Protein AF-A0A9E6F1D5-F1 (afdb_monomer_lite)

pLDDT: mean 90.84, std 9.37, range [52.34, 98.62]

Secondary structure (DSSP, 8-state):
-HHHHHHHHH-PEEES-SS-EEE-SS-EEE--SS-EE-SSTT-EEEEEEPTT-TTGGG--TTS-HHHHHHHHS-TTSEEEEEEEGGG-EEEEEEEEEEES-TT--STTSEEEEEE-SSPPPTTPEEEEEEEEESS-EEEEEEEEES---

Sequence (149 aa):
MKALFLILFFSKVLLLTPEPVTISSEWFEINPQKTFSAITGGANIRIRIPVNDYRIKKIIKEKETFEQLENIFPKESIEAYLYGENNYIAHLSIVGFAVSDFNFKDEGSLHILLRPAFPIPTNVKFNRLKIKSNPEIENVKIYWENCSL

Radiu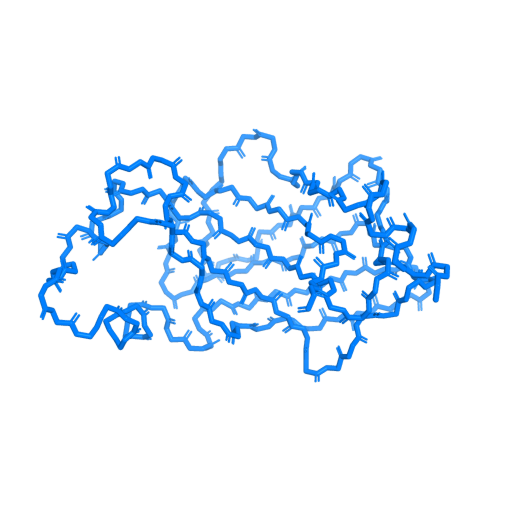s of gyration: 15.39 Å; chains: 1; bounding box: 32×39×40 Å

Foldseek 3Di:
DVLVVCCVVPQDKAWQDPFFFKFAQDKDKTFRPDWDFASWLAKWKKKFAFLPPPLNVPQDLVDDNFVSVCVVAPFPQKWKWWAWPPRDIFIWTFPGKQAPDSVSPDRRRIITIIHGPTGGDRPTITGMMIMHGVVMGGRMIMIIGRHDD

Structure (mmCIF, N/CA/C/O backbone):
data_AF-A0A9E6F1D5-F1
#
_entry.id   AF-A0A9E6F1D5-F1
#
loop_
_atom_site.group_PDB
_atom_site.id
_atom_site.type_symbol
_atom_site.label_atom_id
_atom_site.label_alt_id
_atom_site.label_comp_id
_atom_site.label_asym_id
_atom_site.label_entity_id
_atom_site.label_seq_id
_atom_site.pdbx_PDB_ins_code
_atom_site.Cartn_x
_atom_site.Cartn_y
_atom_site.Cartn_z
_atom_site.occupancy
_atom_site.B_iso_or_equiv
_atom_site.auth_seq_id
_atom_site.auth_comp_id
_atom_site.auth_asym_id
_atom_site.auth_atom_id
_atom_site.pdbx_PDB_model_num
ATOM 1 N N . MET A 1 1 ? 10.192 23.605 -13.787 1.00 61.53 1 MET A N 1
ATOM 2 C CA . MET A 1 1 ? 8.952 23.989 -14.505 1.00 61.53 1 MET A CA 1
ATOM 3 C C . MET A 1 1 ? 8.266 22.808 -15.198 1.00 61.53 1 MET A C 1
ATOM 5 O O . MET A 1 1 ? 7.122 22.549 -14.865 1.00 61.53 1 MET A O 1
ATOM 9 N N . LYS A 1 2 ? 8.935 22.033 -16.073 1.00 70.06 2 LYS A N 1
ATOM 10 C CA . LYS A 1 2 ? 8.327 20.854 -16.742 1.00 70.06 2 LYS A CA 1
ATOM 11 C C . LYS A 1 2 ? 7.698 19.833 -15.778 1.00 70.06 2 LYS A C 1
ATOM 13 O O . LYS A 1 2 ? 6.579 19.403 -16.012 1.00 70.06 2 LYS A O 1
ATOM 18 N N . ALA A 1 3 ? 8.380 19.503 -14.677 1.00 64.75 3 ALA A N 1
ATOM 19 C CA . ALA A 1 3 ? 7.851 18.588 -13.660 1.00 64.75 3 ALA A CA 1
ATOM 20 C C . ALA A 1 3 ? 6.568 19.113 -12.993 1.00 64.75 3 ALA A C 1
ATOM 22 O O . ALA A 1 3 ? 5.640 18.346 -12.793 1.00 64.75 3 ALA A O 1
ATOM 23 N N . LEU A 1 4 ? 6.479 20.420 -12.722 1.00 71.00 4 LEU A N 1
ATOM 24 C CA . LEU A 1 4 ? 5.279 21.037 -12.147 1.00 71.00 4 LEU A CA 1
ATOM 25 C C . LEU A 1 4 ? 4.083 20.927 -13.103 1.00 71.00 4 LEU A C 1
ATOM 27 O O . LEU A 1 4 ? 3.008 20.521 -12.685 1.00 71.00 4 LEU A O 1
ATOM 31 N N . PHE A 1 5 ? 4.286 21.208 -14.395 1.00 72.69 5 PHE A N 1
ATOM 32 C CA . PHE A 1 5 ? 3.253 20.991 -15.413 1.00 72.69 5 PHE A CA 1
ATOM 33 C C . PHE A 1 5 ? 2.854 19.512 -15.506 1.00 72.69 5 PHE A C 1
ATOM 35 O O . PHE A 1 5 ? 1.669 19.199 -15.537 1.00 72.69 5 PHE A O 1
ATOM 42 N N . LEU A 1 6 ? 3.818 18.586 -15.483 1.00 67.88 6 LEU A N 1
ATOM 43 C CA . LEU A 1 6 ? 3.506 17.157 -15.480 1.00 67.88 6 LEU A CA 1
ATOM 44 C C . LEU A 1 6 ? 2.704 16.741 -14.241 1.00 67.88 6 LEU A C 1
ATOM 46 O O . LEU A 1 6 ? 1.760 15.978 -14.375 1.00 67.88 6 LEU A O 1
ATOM 50 N N . ILE A 1 7 ? 3.018 17.264 -13.056 1.00 69.75 7 ILE A N 1
ATOM 51 C CA . ILE A 1 7 ? 2.254 16.980 -11.835 1.00 69.75 7 ILE A CA 1
ATOM 52 C C . ILE A 1 7 ? 0.826 17.528 -11.960 1.00 69.75 7 ILE A C 1
ATOM 54 O O . ILE A 1 7 ? -0.120 16.777 -11.763 1.00 69.75 7 ILE A O 1
ATOM 58 N N . LEU A 1 8 ? 0.650 18.789 -12.367 1.00 69.19 8 LEU A N 1
ATOM 59 C CA . LEU A 1 8 ? -0.674 19.421 -12.471 1.00 69.19 8 LEU A CA 1
ATOM 60 C C . LEU A 1 8 ? -1.621 18.702 -13.445 1.00 69.19 8 LEU A C 1
ATOM 62 O O . LEU A 1 8 ? -2.824 18.658 -13.207 1.00 69.19 8 LEU A O 1
ATOM 66 N N . PHE A 1 9 ? -1.090 18.140 -14.533 1.00 63.53 9 PHE A N 1
ATOM 67 C CA . PHE A 1 9 ? -1.898 17.486 -15.570 1.00 63.53 9 PHE A CA 1
ATOM 68 C C . PHE A 1 9 ? -1.896 15.953 -15.490 1.00 63.53 9 PHE A C 1
ATOM 70 O O . PHE A 1 9 ? -2.774 15.301 -16.058 1.00 63.53 9 PHE A O 1
ATOM 77 N N . PHE A 1 10 ? -0.919 15.359 -14.802 1.00 65.44 10 PHE A N 1
ATOM 78 C CA . PHE A 1 10 ? -0.698 13.915 -14.793 1.00 65.44 10 PHE A CA 1
ATOM 79 C C . PHE A 1 10 ? -0.438 13.335 -13.401 1.00 65.44 10 PHE A C 1
ATOM 81 O O . PHE A 1 10 ? 0.003 12.189 -13.342 1.00 65.44 10 PHE A O 1
ATOM 88 N N . SER A 1 11 ? -0.761 14.024 -12.294 1.00 67.50 11 SER A N 1
ATOM 89 C CA . SER A 1 11 ? -0.858 13.409 -10.955 1.00 67.50 11 SER A CA 1
ATOM 90 C C . SER A 1 11 ? -1.994 12.375 -10.926 1.00 67.50 11 SER A C 1
ATOM 92 O O . SER A 1 11 ? -3.065 12.566 -10.354 1.00 67.50 11 SER A O 1
ATOM 94 N N . LYS A 1 12 ? -1.799 11.278 -11.649 1.00 75.56 12 LYS A N 1
ATOM 95 C CA . LYS A 1 12 ? -2.748 10.192 -11.781 1.00 75.56 12 LYS A CA 1
ATOM 96 C C . LYS A 1 12 ? -2.528 9.261 -10.607 1.00 75.56 12 LYS A C 1
ATOM 98 O O . LYS A 1 12 ? -1.413 8.792 -10.383 1.00 75.56 12 LYS A O 1
ATOM 103 N N . VAL A 1 13 ? -3.602 8.971 -9.895 1.00 88.00 13 VAL A N 1
ATOM 104 C CA . VAL A 1 13 ? -3.667 7.813 -9.013 1.00 88.00 13 VAL A CA 1
ATOM 105 C C . VAL A 1 13 ? -4.235 6.671 -9.849 1.00 88.00 13 VAL A C 1
ATOM 107 O O . VAL A 1 13 ? -5.294 6.815 -10.460 1.00 88.00 13 VAL A O 1
ATOM 110 N N . LEU A 1 14 ? -3.510 5.561 -9.937 1.00 92.19 14 LEU A N 1
ATOM 111 C CA . LEU A 1 14 ? -3.946 4.354 -10.632 1.00 92.19 14 LEU A CA 1
ATOM 112 C C . LEU A 1 14 ? -4.402 3.329 -9.594 1.00 92.19 14 LEU A C 1
ATOM 114 O O . LEU A 1 14 ? -3.618 2.934 -8.738 1.00 92.19 14 LEU A O 1
ATOM 118 N N . LEU A 1 15 ? -5.653 2.879 -9.678 1.00 94.00 15 LEU A N 1
ATOM 119 C CA . LEU A 1 15 ? -6.129 1.746 -8.885 1.00 94.00 15 LEU A CA 1
ATOM 120 C C . LEU A 1 15 ? -5.528 0.453 -9.455 1.00 94.00 15 LEU A C 1
ATOM 122 O O . LEU A 1 15 ? -5.742 0.141 -10.625 1.00 94.00 15 LEU A O 1
ATOM 126 N N . LEU A 1 16 ? -4.770 -0.279 -8.637 1.00 96.25 16 LEU A N 1
ATOM 127 C CA . LEU A 1 16 ? -4.127 -1.537 -9.028 1.00 96.25 16 LEU A CA 1
ATOM 128 C C . LEU A 1 16 ? -5.026 -2.754 -8.770 1.00 96.25 16 LEU A C 1
ATOM 130 O O . LEU A 1 16 ? -4.905 -3.761 -9.462 1.00 96.25 16 LEU A O 1
ATOM 134 N N . THR A 1 17 ? -5.940 -2.652 -7.806 1.00 95.94 17 THR A N 1
ATOM 135 C CA . THR A 1 17 ? -6.887 -3.712 -7.429 1.00 95.94 17 THR A CA 1
ATOM 136 C C . THR A 1 17 ? -8.322 -3.242 -7.706 1.00 95.94 17 THR A C 1
ATOM 138 O O . THR A 1 17 ? -8.842 -2.439 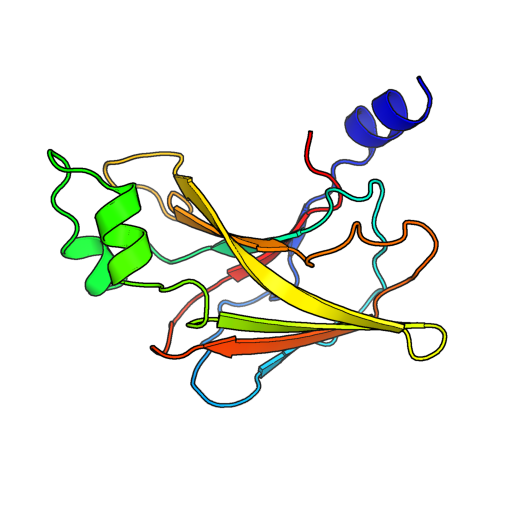-6.927 1.00 95.94 17 THR A O 1
ATOM 141 N N . PRO A 1 18 ? -8.966 -3.662 -8.814 1.00 91.62 18 PRO A N 1
ATOM 142 C CA . PRO A 1 18 ? -10.310 -3.190 -9.165 1.00 91.62 18 PRO A CA 1
ATOM 143 C C . PRO A 1 18 ? -11.341 -3.535 -8.082 1.00 91.62 18 PRO A C 1
ATOM 145 O O . PRO A 1 18 ? -12.134 -2.675 -7.698 1.00 91.62 18 PRO A O 1
ATOM 148 N N . GLU A 1 19 ? -11.238 -4.741 -7.526 1.00 95.25 19 GLU A N 1
ATOM 149 C CA . GLU A 1 19 ? -11.968 -5.179 -6.338 1.00 95.25 19 GLU A CA 1
ATOM 150 C C . GLU A 1 19 ? -11.062 -5.128 -5.097 1.00 95.25 19 GLU A C 1
ATOM 152 O O . GLU A 1 19 ? -9.840 -5.253 -5.240 1.00 95.25 19 GLU A O 1
ATOM 157 N N . PRO A 1 20 ? -11.617 -4.929 -3.885 1.00 96.19 20 PRO A N 1
ATOM 158 C CA . PRO A 1 20 ? -10.858 -5.060 -2.646 1.00 96.19 20 PRO A CA 1
ATOM 159 C C . PRO A 1 20 ? -10.226 -6.449 -2.514 1.00 96.19 20 PRO A C 1
ATOM 161 O O . PRO A 1 20 ? -10.817 -7.450 -2.918 1.00 96.19 20 PRO A O 1
ATOM 164 N N . VAL A 1 21 ? -9.034 -6.510 -1.929 1.00 97.44 21 VAL A N 1
ATOM 165 C CA . VAL A 1 21 ? -8.276 -7.757 -1.752 1.00 97.44 21 VAL A CA 1
ATOM 166 C C . VAL A 1 21 ? -7.881 -7.946 -0.294 1.00 97.44 21 VAL A C 1
ATOM 168 O O . VAL A 1 21 ? -7.842 -6.985 0.473 1.00 97.44 21 VAL A O 1
ATOM 171 N N . THR A 1 22 ? -7.557 -9.178 0.081 1.00 97.56 22 THR A N 1
ATOM 172 C CA . THR A 1 22 ? -6.905 -9.480 1.358 1.00 97.56 22 THR A CA 1
ATOM 173 C C . THR A 1 22 ? -5.409 -9.641 1.122 1.00 97.56 22 THR A C 1
ATOM 175 O O . THR A 1 22 ? -5.000 -10.355 0.206 1.00 97.56 22 THR A O 1
ATOM 178 N N . ILE A 1 23 ? -4.593 -8.976 1.939 1.00 97.62 23 ILE A N 1
ATOM 179 C CA . ILE A 1 23 ? -3.141 -9.170 1.981 1.00 97.62 23 ILE A CA 1
ATOM 180 C C . ILE A 1 23 ? -2.775 -9.839 3.303 1.00 97.62 23 ILE A C 1
ATOM 182 O O . ILE A 1 23 ? -3.107 -9.331 4.368 1.00 97.62 23 ILE A O 1
ATOM 186 N N . SER A 1 24 ? -2.109 -10.986 3.236 1.00 98.00 24 SER A N 1
ATOM 187 C CA . SER A 1 24 ? -1.759 -11.816 4.393 1.00 98.00 24 SER A CA 1
ATOM 188 C C . SER A 1 24 ? -0.262 -12.121 4.394 1.00 98.00 24 SER A C 1
ATOM 190 O O . SER A 1 24 ? 0.496 -11.481 3.662 1.00 98.00 24 SER A O 1
ATOM 192 N N . SER A 1 25 ? 0.189 -13.084 5.200 1.00 97.44 25 SER A N 1
ATOM 193 C CA . SER A 1 25 ? 1.594 -13.510 5.214 1.00 97.44 25 SER A CA 1
ATOM 194 C C . SER A 1 25 ? 2.066 -14.071 3.868 1.00 97.44 25 SER A C 1
ATOM 196 O O . SER A 1 25 ? 3.270 -14.103 3.608 1.00 97.44 25 SER A O 1
ATOM 198 N N . GLU A 1 26 ? 1.130 -14.485 3.012 1.00 98.00 26 GLU A N 1
ATOM 199 C CA . GLU A 1 26 ? 1.403 -14.995 1.675 1.00 98.00 26 GLU A CA 1
ATOM 200 C C . GLU A 1 26 ? 1.549 -13.866 0.651 1.00 98.00 26 GLU A C 1
ATOM 202 O O . GLU A 1 26 ? 0.891 -12.826 0.719 1.00 98.00 26 GLU A O 1
ATOM 207 N N . TRP A 1 27 ? 2.407 -14.086 -0.347 1.00 98.31 27 TRP A N 1
ATOM 208 C CA . TRP A 1 27 ? 2.598 -13.129 -1.433 1.00 98.31 27 TRP A CA 1
ATOM 209 C C . TRP A 1 27 ? 1.354 -13.038 -2.316 1.00 98.31 27 TRP A C 1
ATOM 211 O O . TRP A 1 27 ? 1.060 -13.946 -3.092 1.00 98.31 27 TRP A O 1
ATOM 221 N N . PHE A 1 28 ? 0.686 -11.890 -2.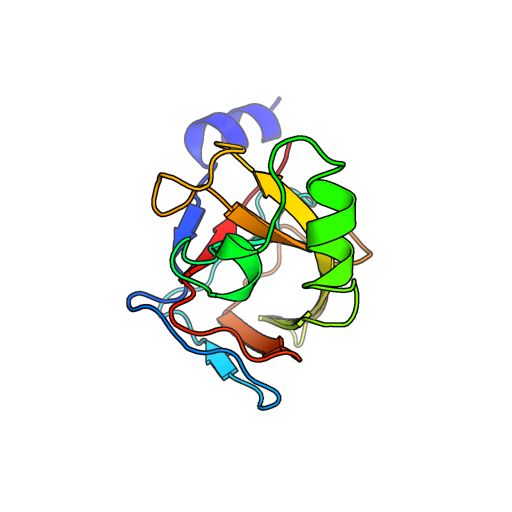270 1.00 98.25 28 PHE A N 1
ATOM 222 C CA . PHE A 1 28 ? -0.337 -11.512 -3.230 1.00 98.25 28 PHE A CA 1
ATOM 223 C C . PHE A 1 28 ? 0.310 -10.815 -4.432 1.00 98.25 28 PHE A C 1
ATOM 225 O O . PHE A 1 28 ? 1.091 -9.870 -4.280 1.00 98.25 28 PHE A O 1
ATOM 232 N N . GLU A 1 29 ? 0.006 -11.288 -5.640 1.00 98.31 29 GLU A N 1
ATOM 233 C CA . GLU A 1 29 ? 0.563 -10.756 -6.883 1.00 98.31 29 GLU A CA 1
ATOM 234 C C . GLU A 1 29 ? -0.497 -9.978 -7.666 1.00 98.31 29 GLU A C 1
ATOM 236 O O . GLU A 1 29 ? -1.573 -10.488 -7.971 1.00 98.31 29 GLU A O 1
ATOM 241 N N . ILE A 1 30 ? -0.164 -8.742 -8.029 1.00 97.88 30 ILE A N 1
ATOM 242 C CA . ILE A 1 30 ? -0.986 -7.873 -8.864 1.00 97.88 30 ILE A CA 1
ATOM 243 C C . ILE A 1 30 ? -0.270 -7.666 -10.192 1.00 97.88 30 ILE A C 1
ATOM 245 O O . ILE A 1 30 ? 0.863 -7.181 -10.228 1.00 97.88 30 ILE A O 1
ATOM 249 N N . ASN A 1 31 ? -0.974 -7.976 -11.278 1.00 96.50 31 ASN A N 1
ATOM 250 C CA . ASN A 1 31 ? -0.503 -7.840 -12.653 1.00 96.50 31 ASN A CA 1
ATOM 251 C C . ASN A 1 31 ? -1.424 -6.873 -13.418 1.00 96.50 31 ASN A C 1
ATOM 253 O O . ASN A 1 31 ? -2.413 -7.310 -14.014 1.00 96.50 31 ASN A O 1
ATOM 257 N N . PRO A 1 32 ? -1.168 -5.551 -13.372 1.00 92.44 32 PRO A N 1
ATOM 258 C CA . PRO A 1 32 ? -2.011 -4.574 -14.050 1.00 92.44 32 PRO A CA 1
ATOM 259 C C . PRO A 1 32 ? -2.045 -4.800 -15.562 1.00 92.44 32 PRO A C 1
ATOM 261 O O . PRO A 1 32 ? -1.025 -5.076 -16.186 1.00 92.44 32 PRO A O 1
ATOM 264 N N . GLN A 1 33 ? -3.214 -4.599 -16.177 1.00 90.19 33 GLN A N 1
ATOM 265 C CA . GLN A 1 33 ? -3.393 -4.776 -17.627 1.00 90.19 33 GLN A CA 1
ATOM 266 C C . GLN A 1 33 ? -2.519 -3.836 -18.469 1.00 90.19 33 GLN A C 1
ATOM 268 O O . GLN A 1 33 ? -2.223 -4.122 -19.627 1.00 90.19 33 GLN A O 1
ATOM 273 N N . LYS A 1 34 ? -2.144 -2.683 -17.907 1.00 91.25 34 LYS A N 1
ATOM 274 C CA . LYS A 1 34 ? -1.268 -1.696 -18.538 1.00 91.25 34 LYS A CA 1
ATOM 275 C C . LYS A 1 34 ? -0.118 -1.374 -17.602 1.00 91.25 34 LYS A C 1
ATOM 277 O O . LYS A 1 34 ? -0.319 -1.207 -16.401 1.00 91.25 34 LYS A O 1
ATOM 282 N N . THR A 1 35 ? 1.066 -1.221 -18.181 1.00 94.06 35 THR A N 1
ATOM 283 C CA . THR A 1 35 ? 2.238 -0.756 -17.443 1.00 94.06 35 THR A CA 1
ATOM 284 C C . THR A 1 35 ? 2.046 0.670 -16.940 1.00 94.06 35 THR A C 1
ATOM 286 O O . THR A 1 35 ? 1.375 1.477 -17.591 1.00 94.06 35 THR A O 1
ATOM 289 N N . PHE A 1 36 ? 2.713 1.011 -15.847 1.00 92.94 36 PHE A N 1
ATOM 290 C CA . PHE A 1 36 ? 2.717 2.350 -15.260 1.00 92.94 36 PHE A CA 1
ATOM 291 C C . PHE A 1 36 ? 4.149 2.787 -14.935 1.00 92.94 36 PHE A C 1
ATOM 293 O O . PHE A 1 36 ? 5.047 1.957 -14.849 1.00 92.94 36 PHE A O 1
ATOM 300 N N . SER A 1 37 ? 4.395 4.086 -14.798 1.00 93.00 37 SER A N 1
ATOM 301 C CA . SER A 1 37 ? 5.742 4.641 -14.609 1.00 93.00 37 SER A CA 1
ATOM 302 C C . SER A 1 37 ? 5.691 5.854 -13.698 1.00 93.00 37 SER A C 1
ATOM 304 O O . SER A 1 37 ? 4.738 6.625 -13.766 1.00 93.00 37 SER A O 1
ATOM 306 N N . ALA A 1 38 ? 6.726 6.065 -12.891 1.00 92.00 38 ALA A N 1
ATOM 307 C CA . ALA A 1 38 ? 6.802 7.231 -12.020 1.00 92.00 38 ALA A CA 1
ATOM 308 C C . ALA A 1 38 ? 6.955 8.533 -12.824 1.00 92.00 38 ALA A C 1
ATOM 310 O O . ALA A 1 38 ? 7.704 8.585 -13.797 1.00 92.00 38 ALA A O 1
ATOM 311 N N . ILE A 1 39 ? 6.283 9.604 -12.395 1.00 89.00 39 ILE A N 1
ATOM 312 C CA . ILE A 1 39 ? 6.502 10.954 -12.947 1.00 89.00 39 ILE A CA 1
ATOM 313 C C . ILE A 1 39 ? 7.609 11.663 -12.171 1.00 89.00 39 ILE A C 1
ATOM 315 O O . ILE A 1 39 ? 8.421 12.381 -12.755 1.00 89.00 39 ILE A O 1
ATOM 319 N N . THR A 1 40 ? 7.660 11.442 -10.856 1.00 89.12 40 THR A N 1
ATOM 320 C CA . THR A 1 40 ? 8.733 11.911 -9.978 1.00 89.12 40 THR A CA 1
ATOM 321 C C . THR A 1 40 ? 9.269 10.762 -9.135 1.00 89.12 40 THR A C 1
ATOM 323 O O . THR A 1 40 ? 8.591 9.759 -8.923 1.00 89.12 40 THR A O 1
ATOM 326 N N . GLY A 1 41 ? 10.461 10.939 -8.562 1.00 90.31 41 GLY A N 1
ATOM 327 C CA . GLY A 1 41 ? 11.015 9.995 -7.587 1.00 90.31 41 GLY A CA 1
ATOM 328 C C . GLY A 1 41 ? 10.207 9.862 -6.285 1.00 90.31 41 GLY A C 1
ATOM 329 O O . GLY A 1 41 ? 10.544 9.032 -5.442 1.00 90.31 41 GLY A O 1
ATOM 330 N N . GLY A 1 42 ? 9.153 10.673 -6.118 1.00 88.88 42 GLY A N 1
ATOM 331 C CA . GLY A 1 42 ? 8.194 10.619 -5.013 1.00 88.88 42 GLY A CA 1
ATOM 332 C C . GLY A 1 42 ? 7.039 9.637 -5.215 1.00 88.88 42 GLY A C 1
ATOM 333 O O . GLY A 1 42 ? 6.175 9.534 -4.346 1.00 88.88 42 GLY A O 1
ATOM 334 N N . ALA A 1 43 ? 6.995 8.931 -6.347 1.00 93.00 43 ALA A N 1
ATOM 335 C CA . ALA A 1 43 ? 5.961 7.935 -6.586 1.00 93.00 43 ALA A CA 1
ATOM 336 C C . ALA A 1 43 ? 5.940 6.857 -5.486 1.00 93.00 43 ALA A C 1
ATOM 338 O O . ALA A 1 43 ? 6.980 6.491 -4.929 1.00 93.00 43 ALA A O 1
ATOM 339 N N . ASN A 1 44 ? 4.743 6.382 -5.148 1.00 95.19 44 ASN A N 1
ATOM 340 C CA . ASN A 1 44 ? 4.526 5.487 -4.017 1.00 95.19 44 ASN A CA 1
ATOM 341 C C . ASN A 1 44 ? 3.362 4.520 -4.264 1.00 95.19 44 ASN A C 1
ATOM 343 O O . ASN A 1 44 ? 2.530 4.727 -5.152 1.00 95.19 44 ASN A O 1
ATOM 347 N N . ILE A 1 45 ? 3.316 3.458 -3.460 1.00 97.44 45 ILE A N 1
ATOM 348 C CA . ILE A 1 45 ? 2.130 2.616 -3.335 1.00 97.44 45 ILE A CA 1
ATOM 349 C C . ILE A 1 45 ? 1.334 3.095 -2.131 1.00 97.44 45 ILE A C 1
ATOM 351 O O . ILE A 1 45 ? 1.865 3.217 -1.030 1.00 97.44 45 ILE A O 1
ATOM 355 N N . ARG A 1 46 ? 0.043 3.319 -2.339 1.00 96.69 46 ARG A N 1
ATOM 356 C CA . ARG A 1 46 ? -0.898 3.695 -1.293 1.00 96.69 46 ARG A CA 1
ATOM 357 C C . ARG A 1 46 ? -1.862 2.543 -1.059 1.00 96.69 46 ARG A C 1
ATOM 359 O O . ARG A 1 46 ? -2.531 2.097 -1.988 1.00 96.69 46 ARG A O 1
ATOM 366 N N . ILE A 1 47 ? -1.963 2.083 0.179 1.00 97.69 47 ILE A N 1
ATOM 367 C CA . ILE A 1 47 ? -2.903 1.035 0.581 1.00 97.69 47 ILE A CA 1
ATOM 368 C C . ILE A 1 47 ? -4.000 1.701 1.382 1.00 97.69 47 ILE A C 1
ATOM 370 O O . ILE A 1 47 ? -3.747 2.255 2.445 1.00 97.69 47 ILE A O 1
ATOM 374 N N . ARG A 1 48 ? -5.221 1.681 0.863 1.00 96.88 48 ARG A N 1
ATOM 375 C CA . ARG A 1 48 ? -6.393 2.134 1.600 1.00 96.88 48 ARG A CA 1
ATOM 376 C C . ARG A 1 48 ? -6.840 1.037 2.554 1.00 96.88 48 ARG A C 1
ATOM 378 O O . ARG A 1 48 ? -7.175 -0.057 2.100 1.00 96.88 48 ARG A O 1
ATOM 385 N N . ILE A 1 49 ? -6.875 1.370 3.838 1.00 95.62 49 ILE A N 1
ATOM 386 C CA . ILE A 1 49 ? -7.354 0.485 4.898 1.00 95.62 49 ILE A CA 1
ATOM 387 C C . ILE A 1 49 ? -8.840 0.778 5.125 1.00 95.62 49 ILE A C 1
ATOM 389 O O . ILE A 1 49 ? -9.205 1.954 5.233 1.00 95.62 49 ILE A O 1
ATOM 393 N N . PRO A 1 50 ? -9.711 -0.241 5.163 1.00 93.38 50 PRO A N 1
ATOM 394 C CA . PRO A 1 50 ? -11.126 -0.017 5.409 1.00 93.38 50 PRO A CA 1
ATOM 395 C C . PRO A 1 50 ? -11.344 0.414 6.865 1.00 93.38 50 PRO A C 1
ATOM 397 O O . PRO A 1 50 ? -10.711 -0.098 7.791 1.00 93.38 50 PRO A O 1
ATOM 400 N N . VAL A 1 51 ? -12.259 1.357 7.094 1.00 89.88 51 VAL A N 1
ATOM 401 C CA . VAL A 1 51 ? -12.498 1.890 8.452 1.00 89.88 51 VAL A CA 1
ATOM 402 C C . VAL A 1 51 ? -13.214 0.884 9.354 1.00 89.88 51 VAL A C 1
ATOM 404 O O . VAL A 1 51 ? -13.245 1.025 10.577 1.00 89.88 51 VAL A O 1
ATOM 407 N N . ASN A 1 52 ? -13.793 -0.160 8.757 1.00 89.31 52 ASN A N 1
ATOM 408 C CA . ASN A 1 52 ? -14.446 -1.235 9.487 1.00 89.31 52 ASN A CA 1
ATOM 409 C C . ASN A 1 52 ? -13.463 -2.242 10.122 1.00 89.31 52 ASN A C 1
ATOM 411 O O . ASN A 1 52 ? -13.921 -3.054 10.937 1.00 89.31 52 ASN A O 1
ATOM 415 N N . ASP A 1 53 ? -12.164 -2.156 9.810 1.00 92.06 53 ASP A N 1
ATOM 416 C CA . ASP A 1 53 ? -11.111 -2.984 10.394 1.00 92.06 53 ASP A CA 1
ATOM 417 C C . ASP A 1 53 ? -11.120 -2.862 11.927 1.00 92.06 53 ASP A C 1
ATOM 419 O O . ASP A 1 53 ? -11.120 -1.769 12.508 1.00 92.06 53 ASP A O 1
ATOM 423 N N . TYR A 1 54 ? -11.165 -4.007 12.610 1.00 90.44 54 TYR A N 1
ATOM 424 C CA . TYR A 1 54 ? -11.336 -4.053 14.061 1.00 90.44 54 TYR A CA 1
ATOM 425 C C . TYR A 1 54 ? -10.176 -3.399 14.826 1.00 90.44 54 TYR A C 1
ATOM 427 O O . TYR A 1 54 ? -10.369 -2.978 15.966 1.00 90.44 54 TYR A O 1
ATOM 435 N N . ARG A 1 55 ? -8.978 -3.321 14.233 1.00 92.19 55 ARG A N 1
ATOM 436 C CA . ARG A 1 55 ? -7.801 -2.679 14.835 1.00 92.19 55 ARG A CA 1
ATOM 437 C C . ARG A 1 55 ? -7.936 -1.167 14.772 1.00 92.19 55 ARG A C 1
ATOM 439 O O . ARG A 1 55 ? -7.666 -0.497 15.762 1.00 92.19 55 ARG A O 1
ATOM 446 N N . ILE A 1 56 ? -8.453 -0.645 13.660 1.00 91.62 56 ILE A N 1
ATOM 447 C CA . ILE A 1 56 ? -8.716 0.788 13.482 1.00 91.62 56 ILE A CA 1
ATOM 448 C C . ILE A 1 56 ? -9.792 1.268 14.455 1.00 91.62 56 ILE A C 1
ATOM 450 O O . ILE A 1 56 ? -9.630 2.301 15.098 1.00 91.62 56 ILE A O 1
ATOM 454 N N . LYS A 1 57 ? -10.843 0.469 14.671 1.00 88.25 57 LYS A N 1
ATOM 455 C CA . LYS A 1 57 ? -11.892 0.770 15.663 1.00 88.25 57 LYS A CA 1
ATOM 456 C C . LYS A 1 57 ? -11.383 0.889 17.104 1.00 88.25 57 LYS A C 1
ATOM 458 O O . LYS A 1 57 ? -12.076 1.473 17.932 1.00 88.25 57 LYS A O 1
ATOM 463 N N . LYS A 1 58 ? -10.209 0.327 17.418 1.00 87.06 58 LYS A N 1
ATOM 464 C CA . LYS A 1 58 ? -9.587 0.403 18.750 1.00 87.06 58 LYS A CA 1
ATOM 465 C C . LYS A 1 58 ? -8.748 1.664 18.955 1.00 87.06 58 LYS A C 1
ATOM 467 O O . LYS A 1 58 ? -8.329 1.908 20.084 1.00 87.06 58 LYS A O 1
ATOM 472 N N . ILE A 1 59 ? -8.500 2.448 17.904 1.00 88.75 59 ILE A N 1
ATOM 473 C CA . ILE A 1 59 ? -7.720 3.679 18.012 1.00 88.75 59 ILE A CA 1
ATOM 474 C C . ILE A 1 59 ? -8.491 4.688 18.867 1.00 88.75 59 ILE A C 1
ATOM 476 O O . ILE A 1 59 ? -9.623 5.071 18.562 1.00 88.75 59 ILE A O 1
ATOM 480 N N . ILE A 1 60 ? -7.855 5.130 19.949 1.00 79.75 60 ILE A N 1
ATOM 481 C CA . ILE A 1 60 ? -8.387 6.148 20.851 1.00 79.75 60 ILE A CA 1
ATOM 482 C C . ILE A 1 60 ? -8.084 7.515 20.240 1.00 79.75 60 ILE A C 1
ATOM 484 O O . ILE A 1 60 ? -6.924 7.916 20.136 1.00 79.75 60 ILE A O 1
ATOM 488 N N . LYS A 1 61 ? -9.144 8.225 19.852 1.00 72.38 61 LYS A N 1
ATOM 489 C CA . LYS A 1 61 ? -9.097 9.449 19.032 1.00 72.38 61 LYS A CA 1
ATOM 490 C C . LYS A 1 61 ? -8.434 10.654 19.710 1.00 72.38 61 LYS A C 1
ATOM 492 O O . LYS A 1 61 ? -7.997 11.569 19.028 1.00 72.38 61 LYS A O 1
ATOM 497 N N . GLU A 1 62 ? -8.357 10.649 21.038 1.00 68.00 62 GLU A N 1
ATOM 498 C CA . GLU A 1 62 ? -7.781 11.728 21.859 1.00 68.00 62 GLU A CA 1
ATOM 499 C C . GLU A 1 62 ? -6.284 11.524 22.166 1.00 68.00 62 GLU A C 1
ATOM 501 O O . GLU A 1 62 ? -5.672 12.346 22.843 1.00 68.00 62 GLU A O 1
ATOM 506 N N . LYS A 1 63 ? -5.687 10.422 21.690 1.00 73.00 63 LYS A N 1
ATOM 507 C CA . LYS A 1 63 ? -4.265 10.083 21.862 1.00 73.00 63 LYS A CA 1
ATOM 508 C C . LYS A 1 63 ? -3.477 10.274 20.562 1.00 73.00 63 LYS A C 1
ATOM 510 O O . LYS A 1 63 ? -4.045 10.553 19.506 1.00 73.00 63 LYS A O 1
ATOM 515 N N . GLU A 1 64 ? -2.163 10.060 20.633 1.00 89.94 64 GLU A N 1
ATOM 516 C CA . GLU A 1 64 ? -1.247 10.048 19.488 1.00 89.94 64 GLU A CA 1
ATOM 517 C C . GLU A 1 64 ? -1.674 8.979 18.463 1.00 89.94 64 GLU A C 1
ATOM 519 O O . GLU A 1 64 ? -1.361 7.794 18.565 1.00 89.94 64 GLU A O 1
ATOM 524 N N . THR A 1 65 ? -2.491 9.387 17.487 1.00 90.94 65 THR A N 1
ATOM 525 C CA . THR A 1 65 ? -3.088 8.485 16.486 1.00 90.94 65 THR A CA 1
ATOM 526 C C . THR A 1 65 ? -2.013 7.795 15.648 1.00 90.94 65 THR A C 1
ATOM 528 O O . THR A 1 65 ? -2.132 6.608 15.361 1.00 90.94 65 THR A O 1
ATOM 531 N N . PHE A 1 66 ? -0.948 8.514 15.288 1.00 92.88 66 PHE A N 1
ATOM 532 C CA . PHE A 1 66 ? 0.153 7.957 14.502 1.00 92.88 66 PHE A CA 1
ATOM 533 C C . PHE A 1 66 ? 0.950 6.905 15.278 1.00 92.88 66 PHE A C 1
ATOM 535 O O . PHE A 1 66 ? 1.210 5.847 14.721 1.00 92.88 66 PHE A O 1
ATOM 542 N N . GLU A 1 67 ? 1.228 7.118 16.566 1.00 94.12 67 GLU A N 1
ATOM 543 C CA . GLU A 1 67 ? 1.885 6.113 17.415 1.00 94.12 67 GLU A CA 1
ATOM 544 C C . GLU A 1 67 ? 1.039 4.830 17.512 1.00 94.12 67 GLU A C 1
ATOM 546 O O . GLU A 1 67 ? 1.537 3.710 17.402 1.00 94.12 67 GLU A O 1
ATOM 551 N N . GLN A 1 68 ? -0.283 4.966 17.652 1.00 94.31 68 GLN A N 1
ATOM 552 C CA . GLN A 1 68 ? -1.189 3.814 17.636 1.00 94.31 68 GLN A CA 1
ATOM 553 C C . GLN A 1 68 ? -1.181 3.091 16.281 1.00 94.31 68 GLN A C 1
ATOM 555 O O . GLN A 1 68 ? -1.180 1.862 16.250 1.00 94.31 68 GLN A O 1
ATOM 560 N N . LEU A 1 69 ? -1.148 3.826 15.166 1.00 94.56 69 LEU A N 1
ATOM 561 C CA . LEU A 1 69 ? -1.050 3.242 13.826 1.00 94.56 69 LEU A CA 1
ATOM 562 C C . LEU A 1 69 ? 0.284 2.523 13.604 1.00 94.56 69 LEU A C 1
ATOM 564 O O . LEU A 1 69 ? 0.277 1.437 13.035 1.00 94.56 69 LEU A O 1
ATOM 568 N N . GLU A 1 70 ? 1.397 3.071 14.088 1.00 95.19 70 GLU A N 1
ATOM 569 C CA . GLU A 1 70 ? 2.717 2.430 14.034 1.00 95.19 70 GLU A CA 1
ATOM 570 C C . GLU A 1 70 ? 2.766 1.142 14.862 1.00 95.19 70 GLU A C 1
ATOM 572 O O . GLU A 1 70 ? 3.398 0.170 14.454 1.00 95.19 70 GLU A O 1
ATOM 577 N N . ASN A 1 71 ? 2.046 1.090 15.984 1.00 94.69 71 ASN A N 1
ATOM 578 C CA . ASN A 1 71 ? 1.907 -0.131 16.777 1.00 94.69 71 ASN A CA 1
ATOM 579 C C . ASN A 1 71 ? 1.038 -1.196 16.083 1.00 94.69 71 ASN A C 1
ATOM 581 O O . ASN A 1 71 ? 1.302 -2.390 16.214 1.00 94.69 71 ASN A O 1
ATOM 585 N N . ILE A 1 72 ? -0.005 -0.782 15.355 1.00 94.62 72 ILE A N 1
ATOM 586 C CA . ILE A 1 72 ? -0.887 -1.698 14.611 1.00 94.62 72 ILE A CA 1
ATOM 587 C C . ILE A 1 72 ? -0.202 -2.208 13.335 1.00 94.62 72 ILE A C 1
ATOM 589 O O . ILE A 1 72 ? -0.289 -3.397 13.022 1.00 94.62 72 ILE A O 1
ATOM 593 N N . PHE A 1 73 ? 0.479 -1.316 12.616 1.00 96.00 73 PHE A N 1
ATOM 594 C CA . PHE A 1 73 ? 1.203 -1.592 11.378 1.00 96.00 73 PHE A CA 1
ATOM 595 C C . PHE A 1 73 ? 2.665 -1.140 11.507 1.00 96.00 73 PHE A C 1
ATOM 597 O O . PHE A 1 73 ? 3.046 -0.094 10.970 1.00 96.00 73 PHE A O 1
ATOM 604 N N . PRO A 1 74 ? 3.509 -1.931 12.195 1.00 95.88 74 PRO A N 1
ATOM 605 C CA . PRO A 1 74 ? 4.937 -1.655 12.297 1.00 95.88 74 PRO A CA 1
ATOM 606 C C . PRO A 1 74 ? 5.597 -1.516 10.927 1.00 95.88 74 PRO A C 1
ATOM 608 O O . PRO A 1 74 ? 5.135 -2.096 9.947 1.00 95.88 74 PRO A O 1
ATOM 611 N N . LYS A 1 75 ? 6.732 -0.820 10.847 1.00 93.19 75 LYS A N 1
ATOM 612 C CA . LYS A 1 75 ? 7.422 -0.523 9.577 1.00 93.19 75 LYS A CA 1
ATOM 613 C C . LYS A 1 75 ? 7.666 -1.742 8.668 1.00 93.19 75 LYS A C 1
ATOM 615 O O . LYS A 1 75 ? 7.620 -1.615 7.447 1.00 93.19 75 LYS A O 1
ATOM 620 N N . GLU A 1 76 ? 7.911 -2.904 9.269 1.00 93.81 76 GLU A N 1
ATOM 621 C CA . GLU A 1 76 ? 8.205 -4.177 8.591 1.00 93.81 76 GLU A CA 1
ATOM 622 C C . GLU A 1 76 ? 6.970 -5.080 8.423 1.00 93.81 76 GLU A C 1
ATOM 624 O O . GLU A 1 76 ? 7.062 -6.173 7.871 1.00 93.81 76 GLU A O 1
ATOM 629 N N . SER A 1 77 ? 5.797 -4.630 8.879 1.00 96.75 77 SER A N 1
ATOM 630 C CA . SER A 1 77 ? 4.544 -5.394 8.806 1.00 96.75 77 SER A CA 1
ATOM 631 C C . SER A 1 77 ? 3.991 -5.529 7.392 1.00 96.75 77 SER A C 1
ATOM 633 O O . SER A 1 77 ? 3.122 -6.364 7.157 1.00 96.75 77 SER A O 1
ATOM 635 N N . ILE A 1 78 ? 4.457 -4.717 6.442 1.00 97.88 78 ILE A N 1
ATOM 636 C CA . ILE A 1 78 ? 4.072 -4.797 5.034 1.00 97.88 78 ILE A CA 1
ATOM 637 C C . ILE A 1 78 ? 5.340 -4.777 4.193 1.00 97.88 78 ILE A C 1
ATOM 639 O O . ILE A 1 78 ? 6.131 -3.837 4.263 1.00 97.88 78 ILE A O 1
ATOM 643 N N . GLU A 1 79 ? 5.494 -5.807 3.369 1.00 96.69 79 GLU A N 1
ATOM 644 C CA . GLU A 1 79 ? 6.602 -5.945 2.432 1.00 96.69 79 GLU A CA 1
ATOM 645 C C . GLU A 1 79 ? 6.036 -5.940 1.015 1.00 96.69 79 GLU A C 1
ATOM 647 O O . GLU A 1 79 ? 5.085 -6.669 0.714 1.00 96.69 79 GLU A O 1
ATOM 652 N N . ALA A 1 80 ? 6.610 -5.122 0.133 1.00 98.31 80 ALA A N 1
ATOM 653 C CA . ALA A 1 80 ? 6.194 -5.082 -1.260 1.00 98.31 80 ALA A CA 1
ATOM 654 C C . ALA A 1 80 ? 7.371 -4.943 -2.231 1.00 98.31 80 ALA A C 1
ATOM 656 O O . ALA A 1 80 ? 8.371 -4.289 -1.947 1.00 98.31 80 ALA A O 1
ATOM 657 N N . TYR A 1 81 ? 7.216 -5.535 -3.414 1.00 98.31 81 TYR A N 1
ATOM 658 C CA . TYR A 1 81 ? 8.174 -5.467 -4.512 1.00 98.31 81 TYR A CA 1
ATOM 659 C C . TYR A 1 81 ? 7.489 -5.005 -5.792 1.00 98.31 81 TYR A C 1
ATOM 661 O O . TYR A 1 81 ? 6.559 -5.650 -6.280 1.00 98.31 81 TYR A O 1
ATOM 669 N N . LEU A 1 82 ? 7.986 -3.913 -6.368 1.00 97.50 82 LEU A N 1
ATOM 670 C CA . LEU A 1 82 ? 7.630 -3.476 -7.713 1.00 97.50 82 LEU A CA 1
ATOM 671 C C . LEU A 1 82 ? 8.609 -4.059 -8.720 1.00 97.50 82 LEU A C 1
ATOM 673 O O . LEU A 1 82 ? 9.815 -3.857 -8.602 1.00 97.50 82 LEU A O 1
ATOM 677 N N . TYR A 1 83 ? 8.074 -4.725 -9.735 1.00 97.94 83 TYR A N 1
ATOM 678 C CA . TYR A 1 83 ? 8.833 -5.277 -10.846 1.00 97.94 83 TYR A CA 1
ATOM 679 C C . TYR A 1 83 ? 8.594 -4.426 -12.087 1.00 97.94 83 TYR A C 1
ATOM 681 O O . TYR A 1 83 ? 7.449 -4.127 -12.448 1.00 97.94 83 TYR A O 1
ATOM 689 N N . GLY A 1 84 ? 9.689 -4.032 -12.726 1.00 96.44 84 GLY A N 1
ATOM 690 C CA . GLY A 1 84 ? 9.678 -3.291 -13.975 1.00 96.44 84 GLY A CA 1
ATOM 691 C C . GLY A 1 84 ? 10.499 -3.953 -15.069 1.00 96.44 84 GLY A C 1
ATOM 692 O O . GLY A 1 84 ? 11.082 -5.025 -14.899 1.00 96.44 84 GLY A O 1
ATOM 693 N N . GLU A 1 85 ? 10.522 -3.290 -16.220 1.00 93.56 85 GLU A N 1
ATOM 694 C CA . GLU A 1 85 ? 11.340 -3.674 -17.369 1.00 93.56 85 GLU A CA 1
ATOM 695 C C . GLU A 1 85 ? 12.834 -3.783 -17.000 1.00 93.56 85 GLU A C 1
ATOM 697 O O . GLU A 1 85 ? 13.301 -3.216 -16.010 1.00 93.56 85 GLU A O 1
ATOM 702 N N . ASN A 1 86 ? 13.600 -4.524 -17.808 1.00 91.50 86 ASN A N 1
ATOM 703 C CA . ASN A 1 86 ? 15.039 -4.760 -17.611 1.00 91.50 86 ASN A CA 1
ATOM 704 C C . ASN A 1 86 ? 15.404 -5.395 -16.256 1.00 91.50 86 ASN A C 1
ATOM 706 O O . ASN A 1 86 ? 16.478 -5.135 -15.720 1.00 91.50 86 ASN A O 1
ATOM 710 N N . ASN A 1 87 ? 14.517 -6.231 -15.703 1.00 92.31 87 ASN A N 1
ATOM 711 C CA . ASN A 1 87 ? 14.678 -6.870 -14.391 1.00 92.31 87 ASN A CA 1
ATOM 712 C C . ASN A 1 87 ? 14.821 -5.872 -13.230 1.00 92.31 87 ASN A C 1
ATOM 714 O O . ASN A 1 87 ? 15.386 -6.214 -12.191 1.00 92.31 87 ASN A O 1
ATOM 718 N N . TYR A 1 88 ? 14.318 -4.644 -13.387 1.00 95.81 88 TYR A N 1
ATOM 719 C CA . TYR A 1 88 ? 14.312 -3.680 -12.297 1.00 95.81 88 TYR A CA 1
ATOM 720 C C . TYR A 1 88 ? 13.361 -4.143 -11.187 1.00 95.81 88 TYR A C 1
ATOM 722 O O . TYR A 1 88 ? 12.208 -4.493 -11.449 1.00 95.81 88 TYR A O 1
ATOM 730 N N . ILE A 1 89 ? 13.843 -4.124 -9.944 1.00 97.44 89 ILE A N 1
ATOM 731 C CA . ILE A 1 89 ? 13.068 -4.485 -8.757 1.00 97.44 89 ILE A CA 1
ATOM 732 C C . ILE A 1 89 ? 13.263 -3.395 -7.707 1.00 97.44 89 ILE A C 1
ATOM 734 O O . ILE A 1 89 ? 14.394 -3.094 -7.328 1.00 97.44 89 ILE A O 1
ATOM 738 N N . ALA A 1 90 ? 12.163 -2.829 -7.214 1.00 96.88 90 ALA A N 1
ATOM 739 C CA . ALA A 1 90 ? 12.174 -1.913 -6.079 1.00 96.88 90 ALA A CA 1
ATOM 740 C C . ALA A 1 90 ? 11.466 -2.546 -4.882 1.00 96.88 90 ALA A C 1
ATOM 742 O O . ALA A 1 90 ? 10.287 -2.887 -4.963 1.00 96.88 90 ALA A O 1
ATOM 743 N N . HIS A 1 91 ? 12.191 -2.670 -3.772 1.00 97.56 91 HIS A N 1
ATOM 744 C CA . HIS A 1 91 ? 11.626 -3.019 -2.474 1.00 97.56 91 HIS A CA 1
ATOM 745 C C . HIS A 1 91 ? 10.976 -1.782 -1.844 1.00 97.56 91 HIS A C 1
ATOM 747 O O . HIS A 1 91 ? 11.592 -0.715 -1.804 1.00 97.56 91 HIS A O 1
ATOM 753 N N . LEU A 1 92 ? 9.745 -1.923 -1.366 1.00 97.00 92 LEU A N 1
ATOM 754 C CA . LEU A 1 92 ? 8.944 -0.871 -0.755 1.00 97.00 92 LEU A CA 1
ATOM 755 C C . LEU A 1 92 ? 8.631 -1.234 0.696 1.00 97.00 92 LEU A C 1
ATOM 757 O O . LEU A 1 92 ? 8.237 -2.364 0.980 1.00 97.00 92 LEU A O 1
ATOM 761 N N . SER A 1 93 ? 8.725 -0.251 1.585 1.00 95.75 93 SER A N 1
ATOM 762 C CA . SER A 1 93 ? 8.356 -0.385 2.996 1.00 95.75 93 SER A CA 1
ATOM 763 C C . SER A 1 93 ? 7.513 0.797 3.456 1.00 95.75 93 SER A C 1
ATOM 765 O O . SER A 1 93 ? 7.424 1.820 2.766 1.00 95.75 93 SER A O 1
ATOM 767 N N . ILE A 1 94 ? 6.869 0.649 4.615 1.00 97.19 94 ILE A N 1
ATOM 768 C CA . ILE A 1 94 ? 6.044 1.708 5.195 1.00 97.19 94 ILE A CA 1
ATOM 769 C C . ILE A 1 94 ? 6.924 2.922 5.500 1.00 97.19 94 ILE A C 1
ATOM 771 O O . ILE A 1 94 ? 7.944 2.825 6.185 1.00 97.19 94 ILE A O 1
ATOM 775 N N . VAL A 1 95 ? 6.507 4.082 5.000 1.00 95.12 95 VAL A N 1
ATOM 776 C CA . VAL A 1 95 ? 7.128 5.378 5.318 1.00 95.12 95 VAL A CA 1
ATOM 777 C C . VAL A 1 95 ? 6.220 6.289 6.135 1.00 95.12 95 VAL A C 1
ATOM 779 O O . VAL A 1 95 ? 6.669 7.331 6.600 1.00 95.12 95 VAL A O 1
ATOM 782 N N . GLY A 1 96 ? 4.954 5.911 6.303 1.00 95.19 96 GLY A N 1
ATOM 783 C CA . GLY A 1 96 ? 4.002 6.635 7.128 1.00 95.19 96 GLY A CA 1
ATOM 784 C C . GLY A 1 96 ? 2.558 6.364 6.731 1.00 95.19 96 GLY A C 1
ATOM 785 O O . GLY A 1 96 ? 2.252 5.459 5.947 1.00 95.19 96 GLY A O 1
ATOM 786 N N . PHE A 1 97 ? 1.679 7.205 7.264 1.00 95.31 97 PHE A N 1
ATOM 787 C CA . PHE A 1 97 ? 0.237 7.113 7.093 1.00 95.31 97 PHE A CA 1
ATOM 788 C C . PHE A 1 97 ? -0.311 8.436 6.567 1.00 95.31 97 PHE A C 1
ATOM 790 O O . PHE A 1 97 ? 0.149 9.507 6.961 1.00 95.31 97 PHE A O 1
ATOM 797 N N . ALA A 1 98 ? -1.321 8.367 5.707 1.00 93.25 98 ALA A N 1
ATOM 798 C CA . ALA A 1 98 ? -2.144 9.519 5.366 1.00 93.25 98 ALA A CA 1
ATOM 799 C C . ALA A 1 98 ? -3.522 9.335 6.002 1.00 93.25 98 ALA A C 1
ATOM 801 O O . ALA A 1 98 ? -4.216 8.360 5.709 1.00 93.25 98 ALA A O 1
ATOM 802 N N . VAL A 1 99 ? -3.894 10.273 6.874 1.00 92.56 99 VAL A N 1
ATOM 803 C CA . VAL A 1 99 ? -5.180 10.289 7.574 1.00 92.56 99 VAL A CA 1
ATOM 804 C C . VAL A 1 99 ? -5.924 11.554 7.170 1.00 92.56 99 VAL A C 1
ATOM 806 O O . VAL A 1 99 ? -5.441 12.653 7.434 1.00 92.56 99 VAL A O 1
ATOM 809 N N . SER A 1 100 ? -7.067 11.419 6.497 1.00 89.62 100 SER A N 1
ATOM 810 C CA . SER A 1 100 ? -7.883 12.581 6.101 1.00 89.62 100 SER A CA 1
ATOM 811 C C . SER A 1 100 ? -8.895 12.971 7.169 1.00 89.62 100 SER A C 1
ATOM 813 O O . SER A 1 100 ? -9.280 14.133 7.266 1.00 89.62 100 SER A O 1
ATOM 815 N N . ASP A 1 101 ? -9.325 12.000 7.972 1.00 84.94 101 ASP A N 1
ATOM 816 C CA . ASP A 1 101 ? -10.258 12.202 9.064 1.00 84.94 101 ASP A CA 1
ATOM 817 C C . ASP A 1 101 ? -9.794 11.346 10.259 1.00 84.94 101 ASP A C 1
ATOM 819 O O . ASP A 1 101 ? -9.699 10.123 10.176 1.00 84.94 101 ASP A O 1
ATOM 823 N N . PHE A 1 102 ? -9.468 11.997 11.380 1.00 86.06 102 PHE A N 1
ATOM 824 C CA . PHE A 1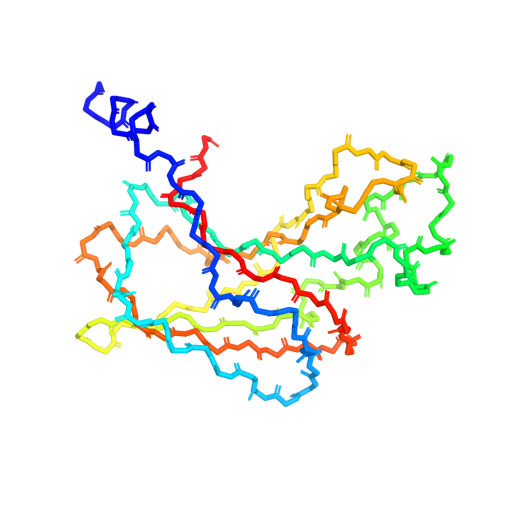 102 ? -9.026 11.333 12.620 1.00 86.06 102 PHE A CA 1
ATOM 825 C C . PHE A 1 102 ? -10.171 10.622 13.362 1.00 86.06 102 PHE A C 1
ATOM 827 O O . PHE A 1 102 ? -9.983 10.041 14.430 1.00 86.06 102 PHE A O 1
ATOM 834 N N . ASN A 1 103 ? -11.387 10.685 12.820 1.00 85.25 103 ASN A N 1
ATOM 835 C CA . ASN A 1 103 ? -12.549 9.997 13.351 1.00 85.25 103 ASN A CA 1
ATOM 836 C C . ASN A 1 103 ? -12.795 8.635 12.690 1.00 85.25 103 ASN A C 1
ATOM 838 O O . ASN A 1 103 ? -13.656 7.909 13.200 1.00 85.25 103 ASN A O 1
ATOM 842 N N . PHE A 1 104 ? -12.072 8.315 11.613 1.00 88.06 104 PHE A N 1
ATOM 843 C CA . PHE A 1 104 ? -12.234 7.146 10.753 1.00 88.06 104 PHE A CA 1
ATOM 844 C C . PHE A 1 104 ? -13.702 6.888 10.395 1.00 88.06 104 PHE A C 1
ATOM 846 O O . PHE A 1 104 ? -14.196 5.768 10.522 1.00 88.06 104 PHE A O 1
ATOM 853 N N . LYS A 1 105 ? -14.432 7.949 10.030 1.00 85.75 105 LYS A N 1
ATOM 854 C CA . LYS A 1 105 ? -15.850 7.840 9.655 1.00 85.75 105 LYS A CA 1
ATOM 855 C C . LYS A 1 105 ? -15.997 7.414 8.209 1.00 85.75 105 LYS A C 1
ATOM 857 O O . LYS A 1 105 ? -16.859 6.590 7.907 1.00 85.75 105 LYS A O 1
ATOM 862 N N . ASP A 1 106 ? -15.157 7.978 7.351 1.00 87.38 106 ASP A N 1
ATOM 863 C CA . ASP A 1 106 ? -15.298 7.814 5.921 1.00 87.38 106 ASP A CA 1
ATOM 864 C C . ASP A 1 106 ? -14.399 6.706 5.386 1.00 87.38 106 ASP A C 1
ATOM 866 O O . ASP A 1 106 ? -13.228 6.523 5.723 1.00 87.38 106 ASP A O 1
ATOM 870 N N . GLU A 1 107 ? -14.990 5.941 4.490 1.00 85.75 107 GLU A N 1
ATOM 871 C CA . GLU A 1 107 ? -14.319 4.908 3.742 1.00 85.75 107 GLU A CA 1
ATOM 872 C C . GLU A 1 107 ? -13.219 5.546 2.865 1.00 85.75 107 GLU A C 1
ATOM 874 O O . GLU A 1 107 ? -13.501 6.191 1.852 1.00 85.75 107 GLU A O 1
ATOM 879 N N . GLY A 1 108 ? -11.949 5.343 3.234 1.00 85.25 108 GLY A N 1
ATOM 880 C CA . GLY A 1 108 ? -10.796 6.017 2.619 1.00 85.25 108 GLY A CA 1
ATOM 881 C C . GLY A 1 108 ? -10.047 6.971 3.544 1.00 85.25 108 GLY A C 1
ATOM 882 O O . GLY A 1 108 ? -9.062 7.558 3.115 1.00 85.25 108 GLY A O 1
ATOM 883 N N . SER A 1 109 ? -10.461 7.095 4.804 1.00 90.06 109 SER A N 1
ATOM 884 C CA . SER A 1 109 ? -9.835 8.037 5.733 1.00 90.06 109 SER A CA 1
ATOM 885 C C . SER A 1 109 ? -8.460 7.648 6.243 1.00 90.06 109 SER A C 1
ATOM 887 O O . SER A 1 109 ? -7.794 8.478 6.857 1.00 90.06 109 SER A O 1
ATOM 889 N N . LEU A 1 110 ? -8.025 6.416 5.979 1.00 94.81 110 LEU A N 1
ATOM 890 C CA . LEU A 1 110 ? -6.709 5.918 6.337 1.00 94.81 110 LEU A CA 1
ATOM 891 C C . LEU A 1 110 ? -6.035 5.257 5.140 1.00 94.81 110 LEU A C 1
ATOM 893 O O . LEU A 1 110 ? -6.566 4.335 4.509 1.00 94.81 110 LEU A O 1
ATOM 897 N N . HIS A 1 111 ? -4.805 5.685 4.899 1.00 96.25 111 HIS A N 1
ATOM 898 C CA . HIS A 1 111 ? -3.918 5.051 3.952 1.00 96.25 111 HIS A CA 1
ATOM 899 C C . HIS A 1 111 ? -2.547 4.771 4.554 1.00 96.25 111 HIS A C 1
ATOM 901 O O . HIS A 1 111 ? -1.982 5.620 5.240 1.00 96.25 111 HIS A O 1
ATOM 907 N N . ILE A 1 112 ? -1.980 3.618 4.214 1.00 97.06 112 ILE A N 1
ATOM 908 C CA . ILE A 1 112 ? -0.568 3.304 4.439 1.00 97.06 112 ILE A CA 1
ATOM 909 C C . ILE A 1 112 ? 0.210 3.684 3.181 1.00 97.06 112 ILE A C 1
ATOM 911 O O . ILE A 1 112 ? -0.205 3.352 2.066 1.00 97.06 112 ILE A O 1
ATOM 915 N N . LEU A 1 113 ? 1.326 4.388 3.355 1.00 96.62 113 LEU A N 1
ATOM 916 C CA . LEU A 1 113 ? 2.209 4.801 2.269 1.00 96.62 113 LEU A CA 1
ATOM 917 C C . LEU A 1 113 ? 3.436 3.892 2.233 1.00 96.62 113 LEU A C 1
ATOM 919 O O . LEU A 1 113 ? 4.185 3.828 3.209 1.00 96.62 113 LEU A O 1
ATOM 923 N N . LEU A 1 114 ? 3.665 3.229 1.099 1.00 97.50 114 LEU A N 1
ATOM 924 C CA . LEU A 1 114 ? 4.861 2.432 0.849 1.00 97.50 114 LEU A CA 1
ATOM 925 C C . LEU A 1 114 ? 5.766 3.112 -0.178 1.00 97.50 114 LEU A C 1
ATOM 927 O O . LEU A 1 114 ? 5.333 3.434 -1.290 1.00 97.50 114 LEU A O 1
ATOM 931 N N . ARG A 1 115 ? 7.044 3.282 0.165 1.00 95.00 115 ARG A N 1
ATOM 932 C CA . ARG A 1 115 ? 8.064 3.857 -0.727 1.00 95.00 115 ARG A CA 1
ATOM 933 C C . ARG A 1 115 ? 9.366 3.060 -0.663 1.00 95.00 115 ARG A C 1
ATOM 935 O O . ARG A 1 115 ? 9.621 2.397 0.342 1.00 95.00 115 ARG A O 1
ATOM 942 N N . PRO A 1 116 ? 10.202 3.116 -1.713 1.00 94.50 116 PRO A N 1
ATOM 943 C CA . PRO A 1 116 ? 11.536 2.552 -1.644 1.00 94.50 116 PRO A CA 1
ATOM 944 C C . PRO A 1 116 ? 12.462 3.472 -0.846 1.00 94.50 116 PRO A C 1
ATOM 946 O O . PRO A 1 116 ? 12.215 4.673 -0.724 1.00 94.50 116 PRO A O 1
ATOM 949 N N . ALA A 1 117 ? 13.572 2.917 -0.357 1.00 92.62 117 ALA A N 1
ATOM 950 C CA . ALA A 1 117 ? 14.624 3.699 0.297 1.00 92.62 117 ALA A CA 1
ATOM 951 C C . ALA A 1 117 ? 15.283 4.721 -0.651 1.00 92.62 117 ALA A C 1
ATOM 953 O O . ALA A 1 117 ? 15.792 5.747 -0.206 1.00 92.62 117 ALA A O 1
ATOM 954 N N . PHE A 1 118 ? 15.246 4.450 -1.958 1.00 92.56 118 PHE A N 1
ATOM 955 C CA . PHE A 1 118 ? 15.760 5.328 -3.005 1.00 92.56 118 PHE A CA 1
ATOM 956 C C . PHE A 1 118 ? 14.630 5.803 -3.927 1.00 92.56 118 PHE A C 1
ATOM 958 O O . PHE A 1 118 ? 13.640 5.089 -4.085 1.00 92.56 118 PHE A O 1
ATOM 965 N N . PRO A 1 119 ? 14.757 6.982 -4.562 1.00 92.81 119 PRO A N 1
ATOM 966 C CA . PRO A 1 119 ? 13.743 7.492 -5.481 1.00 92.81 119 PRO A CA 1
ATOM 967 C C . PRO A 1 119 ? 13.429 6.521 -6.627 1.00 92.81 119 PRO A C 1
ATOM 969 O O . PRO A 1 119 ? 14.340 5.943 -7.223 1.00 92.81 119 PRO A O 1
ATOM 972 N N . ILE A 1 120 ? 12.145 6.384 -6.975 1.00 92.94 120 ILE A N 1
ATOM 973 C CA . ILE A 1 120 ? 11.730 5.531 -8.097 1.00 92.94 120 ILE A CA 1
ATOM 974 C C . ILE A 1 120 ? 12.173 6.169 -9.426 1.00 92.94 120 ILE A C 1
ATOM 976 O O . ILE A 1 120 ? 11.880 7.346 -9.661 1.00 92.94 120 ILE A O 1
ATOM 980 N N . PRO A 1 121 ? 12.846 5.425 -10.323 1.00 93.25 121 PRO A N 1
ATOM 981 C CA . PRO A 1 121 ? 13.227 5.933 -11.634 1.00 93.25 121 PRO A CA 1
ATOM 982 C C . PRO A 1 121 ? 11.997 6.222 -12.504 1.00 93.25 121 PRO A C 1
ATOM 984 O O . PRO A 1 121 ? 11.072 5.418 -12.608 1.00 93.25 121 PRO A O 1
ATOM 987 N N . THR A 1 122 ? 12.004 7.371 -13.179 1.00 92.69 122 THR A N 1
ATOM 988 C CA . THR A 1 122 ? 10.878 7.844 -14.004 1.00 92.69 122 THR A CA 1
ATOM 989 C C . THR A 1 122 ? 10.856 7.251 -15.414 1.00 92.69 122 THR A C 1
ATOM 991 O O . THR A 1 122 ? 9.870 7.375 -16.135 1.00 92.69 122 THR A O 1
ATOM 994 N N . ASN A 1 123 ? 11.938 6.587 -15.820 1.00 93.12 123 ASN A N 1
ATOM 995 C CA . ASN A 1 123 ? 12.093 5.932 -17.118 1.00 93.12 123 ASN A CA 1
ATOM 996 C C . ASN A 1 123 ? 11.847 4.414 -17.070 1.00 93.12 123 ASN A C 1
ATOM 998 O O . ASN A 1 123 ? 12.056 3.743 -18.077 1.00 93.12 123 ASN A O 1
ATOM 1002 N N . VAL A 1 124 ? 11.417 3.870 -15.927 1.00 95.44 124 VAL A N 1
ATOM 1003 C CA . VAL A 1 124 ? 11.075 2.451 -15.782 1.00 95.44 124 VAL A CA 1
ATOM 1004 C C . VAL A 1 124 ? 9.564 2.278 -15.846 1.00 95.44 124 VAL A C 1
ATOM 1006 O O . VAL A 1 124 ? 8.807 2.976 -15.167 1.00 95.44 124 VAL A O 1
ATOM 1009 N N . LYS A 1 125 ? 9.130 1.314 -16.660 1.00 95.75 125 LYS A N 1
ATOM 1010 C CA . LYS A 1 125 ? 7.748 0.844 -16.691 1.00 95.75 125 LYS A CA 1
ATOM 1011 C C . LYS A 1 125 ? 7.603 -0.372 -15.790 1.00 95.75 125 LYS A C 1
ATOM 1013 O O . LYS A 1 125 ? 8.308 -1.364 -15.954 1.00 95.75 125 LYS A O 1
ATOM 1018 N N . PHE A 1 126 ? 6.670 -0.283 -14.859 1.00 96.75 126 PHE A N 1
ATOM 1019 C CA . PHE A 1 126 ? 6.292 -1.331 -13.927 1.00 96.75 126 PHE A CA 1
ATOM 1020 C C . PHE A 1 126 ? 5.092 -2.099 -14.462 1.00 96.75 126 PHE 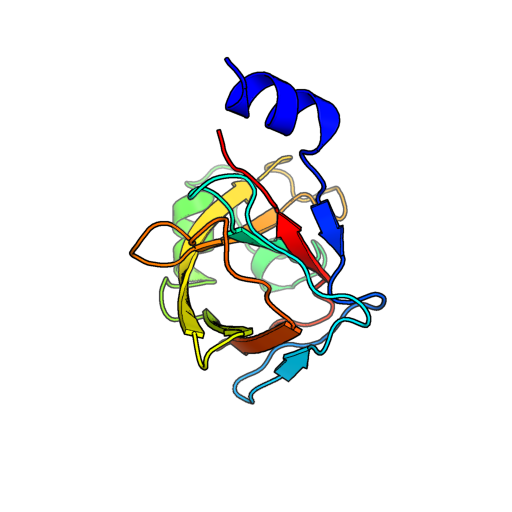A C 1
ATOM 1022 O O . PHE A 1 126 ? 4.170 -1.509 -15.033 1.00 96.75 126 PHE A O 1
ATOM 1029 N N . ASN A 1 127 ? 5.110 -3.414 -14.283 1.00 96.75 127 ASN A N 1
ATOM 1030 C CA . ASN A 1 127 ? 4.067 -4.314 -14.776 1.00 96.75 127 ASN A CA 1
ATOM 1031 C C . ASN A 1 127 ? 3.580 -5.318 -13.728 1.00 96.75 127 ASN A C 1
ATOM 1033 O O . ASN A 1 127 ? 2.603 -6.017 -13.981 1.00 96.75 127 ASN A O 1
ATOM 1037 N N . ARG A 1 128 ? 4.233 -5.386 -12.565 1.00 97.75 128 ARG A N 1
ATOM 1038 C CA . ARG A 1 128 ? 3.863 -6.308 -11.497 1.00 97.75 128 ARG A CA 1
ATOM 1039 C C . ARG A 1 128 ? 4.200 -5.736 -10.127 1.00 97.75 128 ARG A C 1
ATOM 1041 O O . ARG A 1 128 ? 5.253 -5.129 -9.936 1.00 97.75 128 ARG A O 1
ATOM 1048 N N . LEU A 1 129 ? 3.313 -5.979 -9.172 1.00 98.38 129 LEU A N 1
ATOM 1049 C CA . LEU A 1 129 ? 3.491 -5.686 -7.755 1.00 98.38 129 LEU A CA 1
ATOM 1050 C C . LEU A 1 129 ? 3.282 -6.981 -6.970 1.00 98.38 129 LEU A C 1
ATOM 1052 O O . LEU A 1 129 ? 2.260 -7.638 -7.134 1.00 98.38 129 LEU A O 1
ATOM 1056 N N . LYS A 1 130 ? 4.234 -7.337 -6.110 1.00 98.50 130 LYS A N 1
ATOM 1057 C CA . LYS A 1 130 ? 4.032 -8.348 -5.069 1.00 98.50 130 LYS A CA 1
ATOM 1058 C C . LYS A 1 130 ? 3.908 -7.657 -3.730 1.00 98.50 130 LYS A C 1
ATOM 1060 O O . LYS A 1 130 ? 4.680 -6.744 -3.460 1.00 98.50 130 LYS A O 1
ATOM 1065 N N . ILE A 1 131 ? 2.963 -8.086 -2.911 1.00 98.62 131 ILE A N 1
ATOM 1066 C CA . ILE A 1 131 ? 2.738 -7.530 -1.581 1.00 98.62 131 ILE A CA 1
ATOM 1067 C C . ILE A 1 131 ? 2.332 -8.637 -0.612 1.00 98.62 131 ILE A C 1
ATOM 1069 O O . ILE A 1 131 ? 1.600 -9.548 -0.985 1.00 98.62 131 ILE A O 1
ATOM 1073 N N . LYS A 1 132 ? 2.806 -8.551 0.625 1.00 98.25 132 LYS A N 1
ATOM 1074 C CA . LYS A 1 132 ? 2.336 -9.361 1.751 1.00 98.25 132 LYS A CA 1
ATOM 1075 C C . LYS A 1 132 ? 2.290 -8.496 3.006 1.00 98.25 132 LYS A C 1
ATOM 1077 O O . LYS A 1 132 ? 2.943 -7.450 3.067 1.00 98.25 132 LYS A O 1
ATOM 1082 N N . SER A 1 133 ? 1.541 -8.933 4.007 1.00 97.94 133 SER A N 1
ATOM 1083 C CA . SER A 1 133 ? 1.448 -8.259 5.294 1.00 97.94 133 SER A CA 1
ATOM 1084 C C . SER A 1 133 ? 1.340 -9.230 6.465 1.00 97.94 133 SER A C 1
ATOM 1086 O O . SER A 1 133 ? 0.682 -10.262 6.390 1.00 97.94 133 SER A O 1
ATOM 1088 N N . ASN A 1 134 ? 1.982 -8.878 7.571 1.00 96.12 134 ASN A N 1
ATOM 1089 C CA . ASN A 1 134 ? 1.771 -9.484 8.871 1.00 96.12 134 ASN A CA 1
ATOM 1090 C C . ASN A 1 134 ? 1.654 -8.352 9.904 1.00 96.12 134 ASN A C 1
ATOM 1092 O O . ASN A 1 134 ? 2.676 -7.753 10.248 1.00 96.12 134 ASN A O 1
ATOM 1096 N N . PRO A 1 135 ? 0.442 -8.023 10.381 1.00 94.25 135 PRO A N 1
ATOM 1097 C CA . PRO A 1 135 ? -0.773 -8.854 10.374 1.00 94.25 135 PRO A CA 1
ATOM 1098 C C . PRO A 1 135 ? -1.581 -8.831 9.059 1.00 94.25 135 PRO A C 1
ATOM 1100 O O . PRO A 1 135 ? -1.473 -7.891 8.286 1.00 94.25 135 PRO A O 1
ATOM 1103 N N . GLU A 1 136 ? -2.452 -9.826 8.841 1.00 96.69 136 GLU A N 1
ATOM 1104 C CA . GLU A 1 136 ? -3.370 -9.862 7.685 1.00 96.69 136 GLU A CA 1
ATOM 1105 C C . GLU A 1 136 ? -4.292 -8.634 7.644 1.00 96.69 136 GLU A C 1
ATOM 1107 O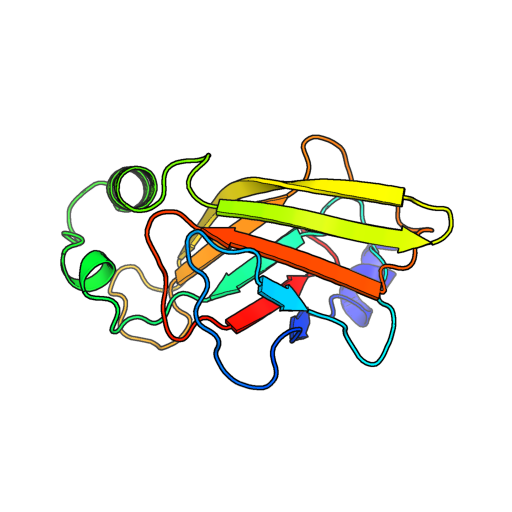 O . GLU A 1 136 ? -4.753 -8.155 8.684 1.00 96.69 136 GLU A O 1
ATOM 1112 N N . ILE A 1 137 ? -4.564 -8.112 6.448 1.00 96.00 137 ILE A N 1
ATOM 1113 C CA . ILE A 1 137 ? -5.439 -6.962 6.222 1.00 96.00 137 ILE A CA 1
ATOM 1114 C C . ILE A 1 137 ? -6.444 -7.293 5.122 1.00 96.00 137 ILE A C 1
ATOM 1116 O O . ILE A 1 137 ? -6.081 -7.487 3.961 1.00 96.00 137 ILE A O 1
ATOM 1120 N N . GLU A 1 138 ? -7.716 -7.340 5.499 1.00 96.31 138 GLU A N 1
ATOM 1121 C CA . GLU A 1 138 ? -8.825 -7.655 4.605 1.00 96.31 138 GLU A CA 1
ATOM 1122 C C . GLU A 1 138 ? -9.363 -6.408 3.896 1.00 96.31 138 GLU A C 1
ATOM 1124 O O . GLU A 1 138 ? -9.273 -5.289 4.406 1.00 96.31 138 GLU A O 1
ATOM 1129 N N . ASN A 1 139 ? -10.001 -6.616 2.742 1.00 96.06 139 ASN A N 1
ATOM 1130 C CA . ASN A 1 139 ? -10.763 -5.596 2.014 1.00 96.06 139 ASN A CA 1
ATOM 1131 C C . ASN A 1 139 ? -9.974 -4.309 1.696 1.00 96.06 139 ASN A C 1
ATOM 1133 O O . ASN A 1 139 ? -10.541 -3.213 1.661 1.00 96.06 139 ASN A O 1
ATOM 1137 N N . VAL A 1 140 ? -8.671 -4.422 1.423 1.00 96.94 140 VAL A N 1
ATOM 1138 C CA . VAL A 1 140 ? -7.836 -3.273 1.059 1.00 96.94 140 VAL A CA 1
ATOM 1139 C C . VAL A 1 140 ? -7.949 -2.943 -0.423 1.00 96.94 140 VAL A C 1
ATOM 1141 O O . VAL A 1 140 ? -8.114 -3.820 -1.272 1.00 96.94 140 VAL A O 1
ATOM 1144 N N . LYS A 1 141 ? -7.793 -1.659 -0.754 1.00 97.50 141 LYS A N 1
ATOM 1145 C CA . LYS A 1 141 ? -7.567 -1.210 -2.136 1.00 97.50 141 LYS A CA 1
ATOM 1146 C C . LYS A 1 141 ? -6.154 -0.675 -2.275 1.00 97.50 141 LYS A C 1
ATOM 1148 O O . LYS A 1 141 ? -5.714 0.137 -1.462 1.00 97.50 141 LYS A O 1
ATOM 1153 N N . ILE A 1 142 ? -5.460 -1.107 -3.319 1.00 97.94 142 ILE A N 1
ATOM 1154 C CA . ILE A 1 142 ? -4.062 -0.759 -3.558 1.00 97.94 142 ILE A CA 1
ATOM 1155 C C . ILE A 1 142 ? -3.989 0.175 -4.759 1.00 97.94 142 ILE A C 1
ATOM 1157 O O . ILE A 1 142 ? -4.559 -0.088 -5.820 1.00 97.94 142 ILE A O 1
ATOM 1161 N N . TYR A 1 143 ? -3.273 1.276 -4.579 1.00 96.50 143 TYR A N 1
ATOM 1162 C CA . TYR A 1 143 ? -3.128 2.331 -5.562 1.00 96.50 143 TYR A CA 1
ATOM 1163 C C . TYR A 1 143 ? -1.658 2.602 -5.832 1.00 96.50 143 TYR A C 1
ATOM 1165 O O . TYR A 1 143 ? -0.816 2.530 -4.940 1.00 96.50 143 TYR A O 1
ATOM 1173 N N . TRP A 1 144 ? -1.373 2.988 -7.064 1.00 95.75 144 TRP A N 1
ATOM 1174 C CA . TRP A 1 144 ? -0.130 3.620 -7.452 1.00 95.75 144 TRP A CA 1
ATOM 1175 C C . TRP A 1 144 ? -0.341 5.127 -7.556 1.00 95.75 144 TRP A C 1
ATOM 1177 O O . TRP A 1 144 ? -1.216 5.592 -8.290 1.00 95.75 144 TRP A O 1
ATOM 1187 N N . GLU A 1 145 ? 0.469 5.894 -6.841 1.00 92.94 145 GLU A N 1
ATOM 1188 C CA . GLU A 1 145 ? 0.476 7.348 -6.903 1.00 92.94 145 GLU A CA 1
ATOM 1189 C C . GLU A 1 145 ? 1.750 7.806 -7.619 1.00 92.94 145 GLU A C 1
ATOM 1191 O O . GLU A 1 145 ? 2.865 7.591 -7.150 1.00 92.94 145 GLU A O 1
ATOM 1196 N N . ASN A 1 146 ? 1.579 8.422 -8.792 1.00 85.00 146 ASN A N 1
ATOM 1197 C CA . ASN A 1 146 ? 2.670 8.733 -9.726 1.00 85.00 146 ASN A CA 1
ATOM 1198 C C . ASN A 1 146 ? 3.640 9.832 -9.256 1.00 85.00 146 ASN A C 1
ATOM 1200 O O . ASN A 1 146 ? 4.696 10.023 -9.872 1.00 85.00 146 ASN A O 1
ATOM 1204 N N . CYS A 1 147 ? 3.277 10.583 -8.220 1.00 73.62 147 CYS A N 1
ATOM 1205 C CA . CYS A 1 147 ? 4.076 11.666 -7.669 1.00 73.62 147 CYS A CA 1
ATOM 1206 C C . CYS A 1 147 ? 3.686 11.937 -6.214 1.00 73.62 147 CYS A C 1
ATOM 1208 O O . CYS A 1 147 ? 2.510 11.890 -5.871 1.00 73.62 147 CYS A O 1
ATOM 1210 N N . SER A 1 148 ? 4.658 12.327 -5.400 1.00 64.88 148 SER A N 1
ATOM 1211 C CA . SER A 1 148 ? 4.412 13.092 -4.179 1.00 64.88 148 SER A CA 1
ATOM 1212 C C . SER A 1 148 ? 5.094 14.450 -4.329 1.00 64.88 148 SER A C 1
ATOM 1214 O O . SER A 1 148 ? 6.132 14.539 -5.001 1.00 64.88 148 SER A O 1
ATOM 1216 N N . LEU A 1 149 ? 4.485 15.487 -3.753 1.00 52.34 149 LEU A N 1
ATOM 1217 C CA . LEU A 1 149 ? 5.125 16.789 -3.563 1.00 52.34 149 LEU A CA 1
ATOM 1218 C C . LEU A 1 149 ? 6.107 16.729 -2.390 1.00 52.34 149 LEU A C 1
ATOM 1220 O O . LEU A 1 149 ? 5.878 15.895 -1.483 1.00 52.34 149 LEU A O 1
#